Protein AF-A0A1M6ZRS6-F1 (afdb_monomer)

Nearest PDB structures (foldseek):
  4igg-assembly1_B  TM=8.264E-01  e=5.354E+00  Homo sapiens
  7yxa-assembly2_B  TM=7.816E-01  e=6.837E+00  Homo sapiens
  6wh4-assembly3_C  TM=7.179E-01  e=5.354E+00  Homo sapiens
  6wgt-assembly3_C  TM=7.174E-01  e=5.354E+00  Homo sapiens

Solvent-accessible surface area (backbone atoms only — not comparable to full-a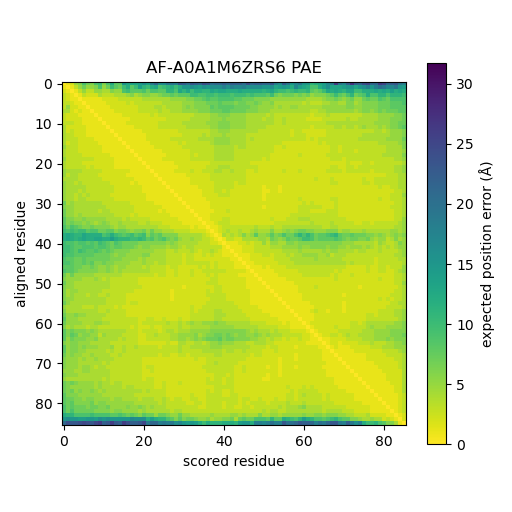tom values): 4713 Å² total; per-residue (Å²): 129,68,90,45,74,68,50,49,52,50,51,57,51,48,52,54,52,48,54,56,24,48,54,54,46,50,53,51,49,51,46,54,47,50,49,72,66,42,91,46,45,66,62,27,57,68,48,44,64,57,43,52,53,51,37,5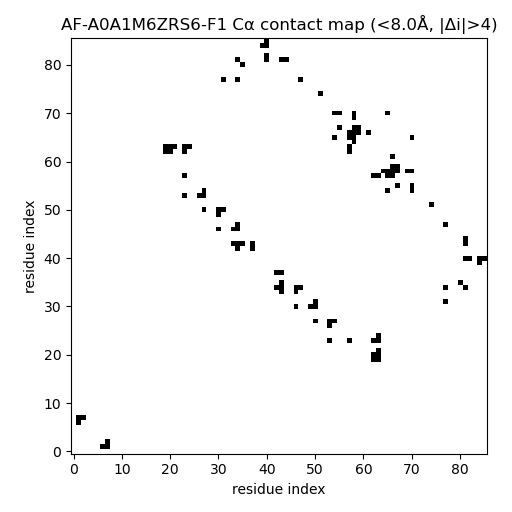0,59,27,20,79,67,55,34,66,80,28,38,64,68,55,33,52,52,53,51,55,52,53,51,51,54,49,69,69,44,119

Secondary structure (DSSP, 8-state):
--SSHHHHHHHHHHHHHHHHHHHHHHHHHHHHHHHHH-SSHHHHHHHHHHHHHHHHHHHHTT-TT--HHHHHHHHHHHHHHHHH--

Structure (mmCIF, N/CA/C/O backbone):
data_AF-A0A1M6ZRS6-F1
#
_entry.id   AF-A0A1M6ZRS6-F1
#
loop_
_atom_site.group_PDB
_atom_site.id
_atom_site.type_symbol
_atom_site.label_atom_id
_atom_site.label_alt_id
_atom_site.label_comp_id
_atom_site.label_asym_id
_atom_site.label_entity_id
_atom_site.label_seq_id
_atom_site.pdbx_PDB_ins_code
_atom_site.Cartn_x
_atom_site.Cartn_y
_atom_site.Cartn_z
_atom_site.occupancy
_atom_site.B_iso_or_equiv
_atom_site.auth_seq_id
_atom_site.auth_comp_id
_atom_site.auth_asym_id
_atom_site.auth_atom_id
_atom_site.pdbx_PDB_model_num
ATOM 1 N N . MET A 1 1 ? 11.893 -17.614 -26.529 1.00 73.50 1 MET A N 1
ATOM 2 C CA . MET A 1 1 ? 13.039 -16.716 -26.241 1.00 73.50 1 MET A CA 1
ATOM 3 C C . MET A 1 1 ? 12.828 -15.384 -26.954 1.00 73.50 1 MET A C 1
ATOM 5 O O . MET A 1 1 ? 12.234 -15.405 -28.024 1.00 73.50 1 MET A O 1
ATOM 9 N N . PRO A 1 2 ? 13.263 -14.237 -26.399 1.00 84.69 2 PRO A N 1
ATOM 10 C CA . PRO A 1 2 ? 13.138 -12.945 -27.075 1.00 84.69 2 PRO A CA 1
ATOM 11 C C . PRO A 1 2 ? 13.916 -12.946 -28.392 1.00 84.69 2 PRO A C 1
ATOM 13 O O . PRO A 1 2 ? 15.118 -13.188 -28.376 1.00 84.69 2 PRO A O 1
ATOM 16 N N . GLN A 1 3 ? 13.252 -12.643 -29.506 1.00 90.62 3 GLN A N 1
ATOM 17 C CA . GLN A 1 3 ? 13.903 -12.560 -30.821 1.00 90.62 3 GLN A CA 1
ATOM 18 C C . GLN A 1 3 ? 14.597 -11.208 -31.059 1.00 90.62 3 GLN A C 1
ATOM 20 O O . GLN A 1 3 ? 15.560 -11.136 -31.814 1.00 90.62 3 GLN A O 1
ATOM 25 N N . HIS A 1 4 ? 14.188 -10.145 -30.354 1.00 94.94 4 HIS A N 1
ATOM 26 C CA . HIS A 1 4 ? 14.795 -8.813 -30.463 1.00 94.94 4 HIS A CA 1
ATOM 27 C C . HIS A 1 4 ? 15.498 -8.359 -29.175 1.00 94.94 4 HIS A C 1
ATOM 29 O O . HIS A 1 4 ? 15.084 -8.676 -28.053 1.00 94.94 4 HIS A O 1
ATOM 35 N N . LYS A 1 5 ? 16.536 -7.521 -29.333 1.00 94.69 5 LYS A N 1
ATOM 36 C CA . LYS A 1 5 ? 17.296 -6.909 -28.222 1.00 94.69 5 LYS A CA 1
ATOM 37 C C . LYS A 1 5 ? 16.396 -6.092 -27.282 1.00 94.69 5 LYS A C 1
ATOM 39 O O . LYS A 1 5 ? 16.557 -6.153 -26.062 1.00 94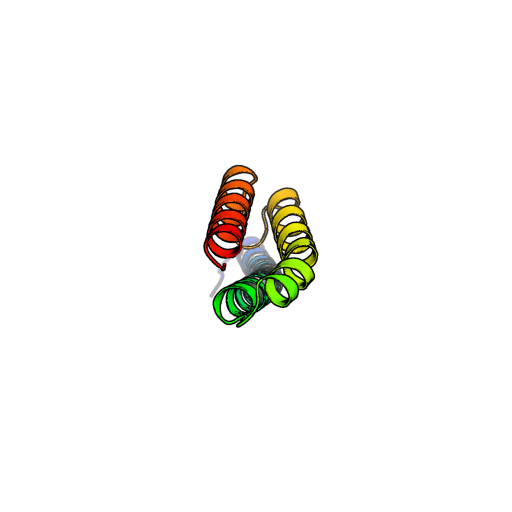.69 5 LYS A O 1
ATOM 44 N N . SER A 1 6 ? 15.415 -5.373 -27.833 1.00 95.00 6 SER A N 1
ATOM 45 C CA . SER A 1 6 ? 14.420 -4.610 -27.066 1.00 95.00 6 SER A CA 1
ATOM 46 C C . SER A 1 6 ? 13.564 -5.517 -26.175 1.00 95.00 6 SER A C 1
ATOM 48 O O . SER A 1 6 ? 13.376 -5.216 -24.997 1.00 95.00 6 SER A O 1
ATOM 50 N N . CYS A 1 7 ? 13.121 -6.666 -26.691 1.00 95.31 7 CYS A N 1
ATOM 51 C CA . CYS A 1 7 ? 12.357 -7.660 -25.938 1.00 95.31 7 CYS A CA 1
ATOM 52 C C . CYS A 1 7 ? 13.181 -8.246 -24.780 1.00 95.31 7 CYS A C 1
ATOM 54 O O . CYS A 1 7 ? 12.684 -8.318 -23.656 1.00 95.31 7 CYS A O 1
ATOM 56 N N . LYS A 1 8 ? 14.462 -8.581 -25.008 1.00 95.44 8 LYS A N 1
ATOM 57 C CA . LYS A 1 8 ? 15.370 -9.039 -23.936 1.00 95.44 8 LYS A CA 1
ATOM 58 C C . LYS A 1 8 ? 15.501 -7.990 -22.825 1.00 95.44 8 LYS A C 1
ATOM 60 O O . LYS A 1 8 ? 15.407 -8.326 -21.647 1.00 95.44 8 LYS A O 1
ATOM 65 N N . LYS A 1 9 ? 15.644 -6.708 -23.185 1.00 95.62 9 LYS A N 1
ATOM 66 C CA . LYS A 1 9 ? 15.682 -5.597 -22.217 1.00 95.62 9 LYS A CA 1
ATOM 67 C C . LYS A 1 9 ? 14.378 -5.480 -21.419 1.00 95.62 9 LYS A C 1
ATOM 69 O O . LYS A 1 9 ? 14.432 -5.270 -20.208 1.00 95.62 9 LYS A O 1
ATOM 74 N N . ARG A 1 10 ? 13.216 -5.625 -22.069 1.00 96.50 10 ARG A N 1
ATOM 75 C CA . ARG A 1 10 ? 11.905 -5.581 -21.399 1.00 96.50 10 ARG A CA 1
ATOM 76 C C . ARG A 1 10 ? 11.746 -6.695 -20.364 1.00 96.50 10 ARG A C 1
ATOM 78 O O . ARG A 1 10 ? 11.257 -6.397 -19.280 1.00 96.50 10 ARG A O 1
ATOM 85 N N . LEU A 1 11 ? 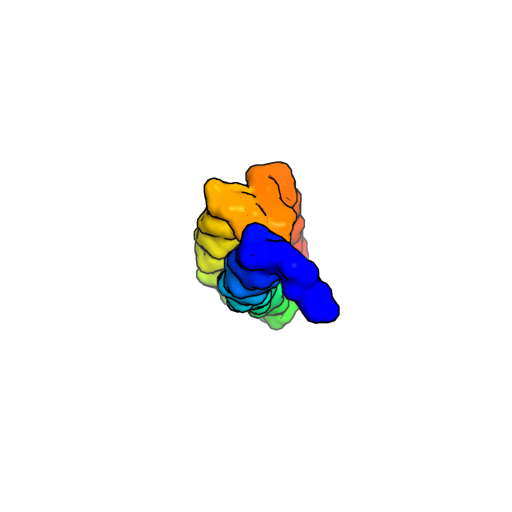12.211 -7.917 -20.645 1.00 95.12 11 LEU A N 1
ATOM 86 C CA . LEU A 1 11 ? 12.177 -9.012 -19.663 1.00 95.12 11 LEU A CA 1
ATOM 87 C C . LEU A 1 11 ? 12.988 -8.681 -18.404 1.00 95.12 11 LEU A C 1
ATOM 89 O O . LEU A 1 11 ? 12.452 -8.755 -17.303 1.00 95.12 11 LEU A O 1
ATOM 93 N N . ILE A 1 12 ? 14.225 -8.201 -18.562 1.00 95.00 12 ILE A N 1
ATOM 94 C CA . ILE A 1 12 ? 15.087 -7.821 -17.427 1.00 95.00 12 ILE A CA 1
ATOM 95 C C . ILE A 1 12 ? 14.438 -6.706 -16.588 1.00 95.00 12 ILE A C 1
ATOM 97 O O . ILE A 1 12 ? 14.481 -6.720 -15.358 1.00 95.00 12 ILE A O 1
ATOM 101 N N . GLN A 1 13 ? 13.826 -5.712 -17.240 1.00 96.25 13 GLN A N 1
ATOM 102 C CA . GLN A 1 13 ? 13.110 -4.639 -16.542 1.00 96.25 13 GLN A CA 1
ATOM 103 C C . GLN A 1 13 ? 11.874 -5.163 -15.800 1.00 96.25 13 GLN A C 1
ATOM 105 O O . GLN A 1 13 ? 11.639 -4.769 -14.656 1.00 96.25 13 GLN A O 1
ATOM 110 N N . ALA A 1 14 ? 11.108 -6.055 -16.430 1.00 96.12 14 ALA A N 1
ATOM 111 C CA . ALA A 1 14 ? 9.924 -6.660 -15.838 1.00 96.12 14 ALA A CA 1
ATOM 112 C C . ALA A 1 14 ? 10.279 -7.504 -14.608 1.00 96.12 14 ALA A C 1
ATOM 114 O O . ALA A 1 14 ? 9.619 -7.376 -13.582 1.00 96.12 14 ALA A O 1
ATOM 115 N N . GLU A 1 15 ? 11.351 -8.297 -14.656 1.00 96.75 15 GLU A N 1
ATOM 116 C CA . GLU A 1 15 ? 11.845 -9.071 -13.510 1.00 96.75 15 GLU A CA 1
ATOM 117 C C . GLU A 1 15 ? 12.211 -8.170 -12.325 1.00 96.75 15 GLU A C 1
ATOM 119 O O . GLU A 1 15 ? 11.750 -8.398 -11.203 1.00 96.75 15 GLU A O 1
ATOM 124 N N . LYS A 1 16 ? 12.954 -7.083 -12.576 1.00 96.31 16 LYS A N 1
ATOM 125 C CA . LYS A 1 16 ? 13.306 -6.095 -11.541 1.00 96.31 16 LYS A CA 1
ATOM 126 C C . LYS A 1 16 ? 12.064 -5.439 -10.933 1.00 96.31 16 LYS A C 1
ATOM 128 O O . LYS A 1 16 ? 11.958 -5.332 -9.710 1.00 96.31 16 LYS A O 1
ATOM 133 N N . ALA A 1 17 ? 11.108 -5.029 -11.767 1.00 95.56 17 ALA A N 1
ATOM 134 C CA . ALA A 1 17 ? 9.849 -4.453 -11.304 1.00 95.56 17 ALA A CA 1
ATOM 135 C C . ALA A 1 17 ? 9.016 -5.474 -10.507 1.00 95.56 17 ALA A C 1
ATOM 137 O O . ALA A 1 17 ? 8.451 -5.139 -9.465 1.00 95.56 17 ALA A O 1
ATOM 138 N N . ASN A 1 18 ? 8.979 -6.733 -10.947 1.00 96.81 18 ASN A N 1
ATOM 139 C CA . ASN A 1 18 ? 8.270 -7.817 -10.275 1.00 96.81 18 ASN A CA 1
ATOM 140 C C . ASN A 1 18 ? 8.839 -8.095 -8.883 1.00 96.81 18 ASN A C 1
ATOM 142 O O . ASN A 1 18 ? 8.059 -8.239 -7.941 1.00 96.81 18 ASN A O 1
ATOM 146 N N . ALA A 1 19 ? 10.164 -8.108 -8.727 1.00 96.81 19 ALA A N 1
ATOM 147 C CA . ALA A 1 19 ? 10.811 -8.286 -7.428 1.00 96.81 19 ALA A CA 1
ATOM 148 C C . ALA A 1 19 ? 10.427 -7.170 -6.439 1.00 96.81 19 ALA A C 1
ATOM 150 O O . ALA A 1 19 ? 9.981 -7.450 -5.325 1.00 96.81 19 ALA A O 1
ATOM 151 N N . GLN A 1 20 ? 10.499 -5.905 -6.870 1.00 94.81 20 GLN A N 1
ATOM 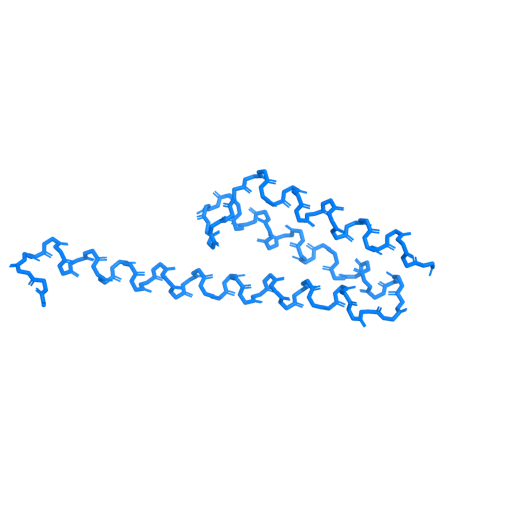152 C CA . GLN A 1 20 ? 10.110 -4.750 -6.047 1.00 94.81 20 GLN A CA 1
ATOM 153 C C . GLN A 1 20 ? 8.615 -4.750 -5.701 1.00 94.81 20 GLN A C 1
ATOM 155 O O . GLN A 1 20 ? 8.217 -4.425 -4.583 1.00 94.81 20 GLN A O 1
ATOM 160 N N . ASN A 1 21 ? 7.762 -5.122 -6.656 1.00 96.25 21 ASN A N 1
ATOM 161 C CA . ASN A 1 21 ? 6.323 -5.215 -6.430 1.00 96.25 21 ASN A CA 1
ATOM 162 C C . ASN A 1 21 ? 5.977 -6.358 -5.472 1.00 96.25 21 ASN A C 1
ATOM 164 O O . ASN A 1 21 ? 5.060 -6.220 -4.664 1.00 96.25 21 ASN A O 1
ATOM 168 N N . ARG A 1 22 ? 6.702 -7.479 -5.542 1.00 96.75 22 ARG A N 1
ATOM 169 C CA . ARG A 1 22 ? 6.513 -8.624 -4.648 1.00 96.75 22 ARG A CA 1
ATOM 170 C C . ARG A 1 22 ? 6.824 -8.252 -3.201 1.00 96.75 22 ARG A C 1
ATOM 172 O O . ARG A 1 22 ? 6.000 -8.540 -2.337 1.00 96.75 22 ARG A O 1
ATOM 179 N N . SER A 1 23 ? 7.947 -7.579 -2.941 1.00 95.69 23 SER A N 1
ATOM 180 C CA . SER A 1 23 ? 8.306 -7.161 -1.580 1.00 95.69 23 SER A CA 1
ATOM 181 C C . SER A 1 23 ? 7.301 -6.158 -1.006 1.00 95.69 23 SER A C 1
ATOM 183 O O . SER A 1 23 ? 6.818 -6.352 0.106 1.00 95.69 23 SER A O 1
ATOM 185 N N . ALA A 1 24 ? 6.886 -5.159 -1.793 1.00 95.12 24 ALA A N 1
ATOM 186 C CA . ALA A 1 24 ? 5.869 -4.193 -1.374 1.00 95.12 24 ALA A CA 1
ATOM 187 C C . ALA A 1 24 ? 4.509 -4.856 -1.077 1.00 95.12 24 ALA A C 1
ATOM 189 O O . ALA A 1 24 ? 3.884 -4.553 -0.063 1.00 95.12 24 ALA A O 1
ATOM 190 N N . ARG A 1 25 ? 4.055 -5.797 -1.924 1.00 95.50 25 ARG A N 1
ATOM 191 C CA . ARG A 1 25 ? 2.820 -6.564 -1.666 1.00 95.50 25 ARG A CA 1
ATOM 192 C C . ARG A 1 25 ? 2.924 -7.392 -0.395 1.00 95.50 25 ARG A C 1
ATOM 194 O O . ARG A 1 25 ? 1.954 -7.446 0.351 1.00 95.50 25 ARG A O 1
ATOM 201 N N . SER A 1 26 ? 4.064 -8.046 -0.182 1.00 96.62 26 SER A N 1
ATOM 202 C CA . SER A 1 26 ? 4.315 -8.850 1.014 1.00 96.62 26 SER A CA 1
ATOM 203 C C . SER A 1 26 ? 4.188 -7.996 2.276 1.00 96.62 26 SER A C 1
ATOM 205 O O . SER A 1 26 ? 3.355 -8.302 3.123 1.00 96.62 26 SER A 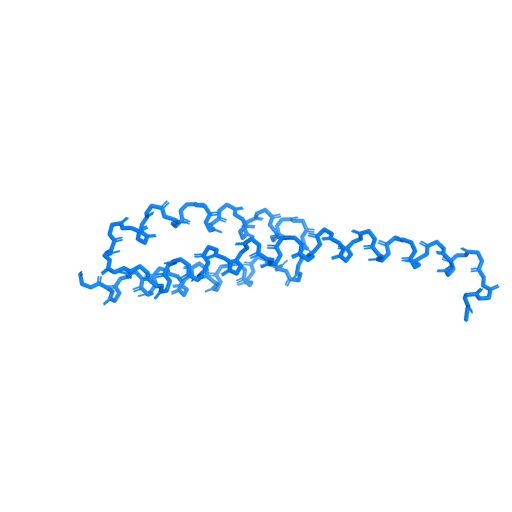O 1
ATOM 207 N N . ALA A 1 27 ? 4.900 -6.864 2.336 1.00 95.88 27 ALA A N 1
ATOM 208 C CA . ALA A 1 27 ? 4.871 -5.955 3.482 1.00 95.88 27 ALA A CA 1
ATOM 209 C C . ALA A 1 27 ? 3.445 -5.483 3.820 1.00 95.88 27 ALA A C 1
ATOM 211 O O . ALA A 1 27 ? 2.987 -5.670 4.946 1.00 95.88 27 ALA A O 1
ATOM 212 N N . ILE A 1 28 ? 2.702 -4.997 2.816 1.00 95.81 28 ILE A N 1
ATOM 213 C CA . ILE A 1 28 ? 1.316 -4.536 3.000 1.00 95.81 28 ILE A CA 1
ATOM 214 C C . ILE A 1 28 ? 0.419 -5.673 3.507 1.00 95.81 28 ILE A C 1
ATOM 216 O O . ILE A 1 28 ? -0.426 -5.463 4.377 1.00 95.81 28 ILE A O 1
ATOM 220 N N . ARG A 1 29 ? 0.578 -6.893 2.974 1.00 95.19 29 ARG A N 1
ATOM 221 C CA . ARG A 1 29 ? -0.208 -8.059 3.414 1.00 95.19 29 ARG A CA 1
ATOM 222 C C . ARG A 1 29 ? 0.114 -8.452 4.852 1.00 95.19 29 ARG A C 1
ATOM 224 O O . ARG A 1 29 ? -0.814 -8.820 5.566 1.00 95.19 29 ARG A O 1
ATOM 231 N N . THR A 1 30 ? 1.372 -8.357 5.270 1.00 96.19 30 THR A N 1
ATOM 232 C CA . THR A 1 30 ? 1.791 -8.636 6.647 1.00 96.19 30 THR A CA 1
ATOM 233 C C . THR A 1 30 ? 1.181 -7.632 7.619 1.00 96.19 30 THR A C 1
ATOM 235 O O . THR A 1 30 ? 0.529 -8.055 8.569 1.00 96.19 30 THR A O 1
ATOM 238 N N . SER A 1 31 ? 1.268 -6.327 7.340 1.00 94.75 31 SER A N 1
ATOM 239 C CA . SER A 1 31 ? 0.643 -5.297 8.186 1.00 94.75 31 SER A CA 1
ATOM 240 C C . SER A 1 31 ? -0.887 -5.435 8.230 1.00 94.75 31 SER A C 1
ATOM 242 O O . SER A 1 31 ? -1.494 -5.345 9.293 1.00 94.75 31 SER A O 1
ATOM 244 N N . LEU A 1 32 ? -1.535 -5.751 7.100 1.00 94.31 32 LEU A N 1
ATOM 245 C CA . LEU A 1 32 ? -2.973 -6.055 7.084 1.00 94.31 32 LEU A CA 1
ATOM 246 C C . LEU A 1 32 ? -3.328 -7.306 7.891 1.00 94.31 32 LEU A C 1
ATOM 248 O O . LEU A 1 32 ? -4.418 -7.369 8.454 1.00 94.31 32 LEU A O 1
ATOM 252 N N . LYS A 1 33 ? -2.461 -8.325 7.900 1.00 93.88 33 LYS A N 1
ATOM 253 C CA . LYS A 1 33 ? -2.665 -9.525 8.713 1.00 93.88 33 LYS A CA 1
ATOM 254 C C . LYS A 1 33 ? -2.577 -9.166 10.193 1.00 93.88 33 LYS A C 1
ATOM 256 O O . LYS A 1 33 ? -3.498 -9.522 10.910 1.00 93.88 33 LYS A O 1
ATOM 261 N N . ALA A 1 34 ? -1.560 -8.404 10.596 1.00 91.88 34 ALA A N 1
ATOM 262 C CA . ALA A 1 34 ? -1.379 -7.959 11.976 1.00 91.88 34 ALA A CA 1
ATOM 263 C C . ALA A 1 34 ? -2.618 -7.225 12.513 1.00 91.88 34 ALA A C 1
ATOM 265 O O . ALA A 1 34 ? -3.136 -7.601 13.555 1.00 91.88 34 ALA A O 1
ATOM 266 N N . ILE A 1 35 ? -3.174 -6.274 11.752 1.00 91.19 35 ILE A N 1
ATOM 267 C CA . ILE A 1 35 ? -4.397 -5.548 12.148 1.00 91.19 35 ILE A CA 1
ATOM 268 C C . ILE A 1 35 ? -5.613 -6.479 12.262 1.00 91.19 35 ILE A C 1
ATOM 270 O O . ILE A 1 35 ? -6.466 -6.271 13.115 1.00 91.19 35 ILE A O 1
ATOM 274 N N . ARG A 1 36 ? -5.718 -7.504 11.407 1.00 89.81 36 ARG A N 1
ATOM 275 C CA . ARG A 1 36 ? -6.837 -8.462 11.447 1.00 89.81 36 ARG A CA 1
ATOM 276 C C . ARG A 1 36 ? -6.728 -9.484 12.573 1.00 89.81 36 ARG A C 1
ATOM 278 O O . ARG A 1 36 ? -7.749 -10.032 12.961 1.00 89.81 36 ARG A O 1
ATOM 285 N N . THR A 1 37 ? -5.514 -9.798 13.015 1.00 91.00 37 THR A N 1
ATOM 286 C CA . THR A 1 37 ? -5.257 -10.787 14.071 1.00 91.00 37 THR A CA 1
ATOM 287 C C . THR A 1 37 ? -5.010 -10.154 15.436 1.00 91.00 37 THR A C 1
ATOM 289 O O . THR A 1 37 ? -4.835 -10.892 16.398 1.00 91.00 37 THR A O 1
ATOM 292 N N . ALA A 1 38 ? -4.939 -8.824 15.520 1.00 88.56 38 ALA A N 1
ATOM 293 C CA . ALA A 1 38 ? -4.769 -8.106 16.776 1.00 88.56 38 ALA A CA 1
ATOM 294 C C . ALA A 1 38 ? -5.939 -8.415 17.721 1.00 88.56 38 ALA A C 1
ATOM 296 O O . ALA A 1 38 ? -7.098 -8.374 17.305 1.00 88.56 38 ALA A O 1
ATOM 297 N N . ALA A 1 39 ? -5.622 -8.733 18.977 1.00 84.38 39 ALA A N 1
ATOM 298 C CA . ALA A 1 39 ? -6.627 -9.053 19.988 1.00 84.38 39 ALA A CA 1
ATOM 299 C C . ALA A 1 39 ? -7.209 -7.783 20.616 1.00 84.38 39 ALA A C 1
ATOM 301 O O . ALA A 1 39 ? -8.375 -7.759 21.002 1.00 84.38 39 ALA A O 1
ATOM 302 N N . THR A 1 40 ? -6.402 -6.722 20.693 1.00 87.69 40 THR A N 1
ATOM 303 C CA . THR A 1 40 ? -6.798 -5.440 21.275 1.00 87.69 40 THR A CA 1
ATOM 304 C C . THR A 1 40 ? -6.759 -4.321 20.242 1.00 87.69 40 THR A C 1
ATOM 306 O O . THR A 1 40 ? -5.966 -4.311 19.293 1.00 87.69 40 THR A O 1
ATOM 309 N N . LYS A 1 41 ? -7.611 -3.319 20.455 1.00 88.44 41 LYS A N 1
ATOM 310 C CA . LYS A 1 41 ? -7.652 -2.111 19.630 1.00 88.44 41 LYS A CA 1
ATOM 311 C C . LYS A 1 41 ? -6.334 -1.337 19.660 1.00 88.44 41 LYS A C 1
ATOM 313 O O . LYS A 1 41 ? -5.914 -0.794 18.639 1.00 88.44 41 LYS A O 1
ATOM 318 N N . GLU A 1 42 ? -5.660 -1.312 20.806 1.00 88.00 42 GLU A N 1
ATOM 319 C CA . GLU A 1 42 ? -4.383 -0.617 20.983 1.00 88.00 42 GLU A CA 1
ATOM 320 C C . GLU A 1 42 ? -3.270 -1.205 20.109 1.00 88.00 42 GLU A C 1
ATOM 322 O O . GLU A 1 42 ? -2.522 -0.462 19.472 1.00 88.00 42 GLU A O 1
ATOM 327 N N . GLU A 1 43 ? -3.177 -2.535 20.030 1.00 87.12 43 GLU A N 1
ATOM 328 C CA . GLU A 1 43 ? -2.222 -3.221 19.153 1.00 87.12 43 GLU A CA 1
ATOM 329 C C . GLU A 1 43 ? -2.478 -2.889 17.682 1.00 87.12 43 GLU A C 1
ATOM 331 O O . GLU A 1 43 ? -1.549 -2.570 16.935 1.00 87.12 43 GLU A O 1
ATOM 336 N N . ALA A 1 44 ? -3.747 -2.888 17.270 1.00 89.25 44 ALA A N 1
ATOM 337 C CA . ALA A 1 44 ? -4.124 -2.553 15.904 1.00 89.25 44 ALA A CA 1
ATOM 338 C C . ALA A 1 44 ? -3.822 -1.082 15.555 1.00 89.25 44 ALA A C 1
ATOM 340 O O . ALA A 1 44 ? -3.397 -0.783 14.435 1.00 89.25 44 ALA A O 1
ATOM 341 N N . LEU A 1 45 ? -3.995 -0.161 16.511 1.00 90.94 45 LEU A N 1
ATOM 342 C CA . LEU A 1 45 ? -3.677 1.260 16.340 1.00 90.94 45 LEU A CA 1
ATOM 343 C C . LEU A 1 45 ? -2.172 1.513 16.183 1.00 90.94 45 LEU A C 1
ATOM 345 O O . LEU A 1 45 ? -1.792 2.385 15.400 1.00 90.94 45 LEU A O 1
ATOM 349 N N . LYS A 1 46 ? -1.314 0.732 16.852 1.00 91.88 46 LYS A N 1
ATOM 350 C CA . LYS A 1 46 ? 0.151 0.837 16.709 1.00 91.88 46 LYS A CA 1
ATOM 351 C C . LYS A 1 46 ? 0.630 0.479 15.296 1.00 91.88 46 LYS A C 1
ATOM 353 O O . LYS A 1 46 ? 1.533 1.130 14.777 1.00 91.88 46 LYS A O 1
ATOM 358 N N . GLU A 1 47 ? 0.003 -0.500 14.641 1.00 92.38 47 GLU A N 1
ATOM 359 C CA . GLU A 1 47 ? 0.354 -0.914 13.268 1.00 92.38 47 GLU A CA 1
ATOM 360 C C . GLU A 1 47 ? -0.276 -0.044 12.165 1.00 92.38 47 GLU A C 1
ATOM 362 O O . GLU A 1 47 ? 0.178 -0.040 11.014 1.00 92.38 47 GLU A O 1
ATOM 367 N N . LEU A 1 48 ? -1.308 0.734 12.489 1.00 92.62 48 LEU A N 1
ATOM 368 C CA . LEU A 1 48 ? -2.011 1.587 11.533 1.00 92.62 48 LEU A CA 1
ATOM 369 C C . LEU A 1 48 ? -1.113 2.603 10.787 1.00 92.62 48 LEU A C 1
ATOM 371 O O . LEU A 1 48 ? -1.198 2.653 9.551 1.00 92.62 48 LEU A O 1
ATOM 375 N N . PRO A 1 49 ? -0.233 3.390 11.449 1.00 94.31 49 PRO A N 1
ATOM 376 C CA . PRO A 1 49 ? 0.635 4.343 10.754 1.00 94.31 49 PRO A CA 1
ATOM 377 C C . PRO A 1 49 ? 1.616 3.647 9.799 1.00 94.31 49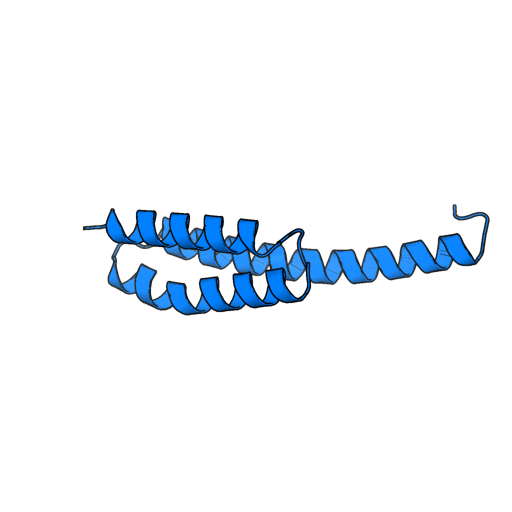 PRO A C 1
ATOM 379 O O . PRO A 1 49 ? 1.881 4.154 8.704 1.00 94.31 49 PRO A O 1
ATOM 382 N N . ASN A 1 50 ? 2.103 2.456 10.163 1.00 95.00 50 ASN A N 1
ATOM 383 C CA . ASN A 1 50 ? 2.966 1.643 9.309 1.00 95.00 50 ASN A CA 1
ATOM 384 C C . ASN A 1 50 ? 2.223 1.219 8.031 1.00 95.00 50 ASN A C 1
ATOM 386 O O . ASN A 1 50 ? 2.695 1.485 6.920 1.00 95.00 50 ASN A O 1
ATOM 390 N N . LEU A 1 51 ? 1.014 0.660 8.171 1.00 95.38 51 LEU A N 1
ATOM 391 C CA . LEU A 1 51 ? 0.178 0.289 7.026 1.00 95.38 51 LEU A CA 1
ATOM 392 C C . LEU A 1 51 ? -0.098 1.492 6.110 1.00 95.38 51 LEU A C 1
ATOM 394 O O . LEU A 1 51 ? 0.001 1.377 4.885 1.00 95.38 51 LEU A O 1
ATOM 398 N N . PHE A 1 52 ? -0.441 2.649 6.680 1.00 95.75 52 PHE A N 1
ATOM 399 C CA . PHE A 1 52 ? -0.767 3.846 5.901 1.00 95.75 52 PHE A CA 1
ATOM 400 C C . PHE A 1 52 ? 0.445 4.344 5.111 1.00 95.75 52 PHE A C 1
ATOM 402 O O . PHE A 1 52 ? 0.326 4.575 3.907 1.00 95.75 52 PHE A O 1
ATOM 409 N N . SER A 1 53 ? 1.622 4.398 5.745 1.00 96.19 53 SER A N 1
ATOM 410 C CA . SER A 1 53 ? 2.879 4.766 5.085 1.00 96.19 53 SER A CA 1
ATOM 411 C C . SER A 1 53 ? 3.196 3.847 3.902 1.00 96.19 53 SER A C 1
ATOM 413 O O . SER A 1 53 ? 3.566 4.314 2.823 1.00 96.19 53 SER A O 1
ATOM 415 N N . GLN A 1 54 ? 3.031 2.531 4.074 1.00 95.75 54 GLN A N 1
ATOM 416 C CA . GLN A 1 54 ? 3.283 1.557 3.011 1.00 95.75 54 GLN A CA 1
ATOM 417 C C . GLN A 1 54 ? 2.314 1.721 1.832 1.00 95.75 54 GLN A C 1
ATOM 419 O O . GLN A 1 54 ? 2.748 1.699 0.676 1.00 95.75 54 GLN A O 1
ATOM 424 N N . LEU A 1 55 ? 1.019 1.914 2.109 1.00 95.69 55 LEU A N 1
ATOM 425 C CA . LEU A 1 55 ? -0.009 2.111 1.083 1.00 95.69 55 LEU A CA 1
ATOM 426 C C . LEU A 1 55 ? 0.227 3.392 0.276 1.00 95.69 55 LEU A C 1
ATOM 428 O O . LEU A 1 55 ? 0.150 3.352 -0.953 1.00 95.69 55 LEU A O 1
ATOM 432 N N . ASP A 1 56 ? 0.569 4.497 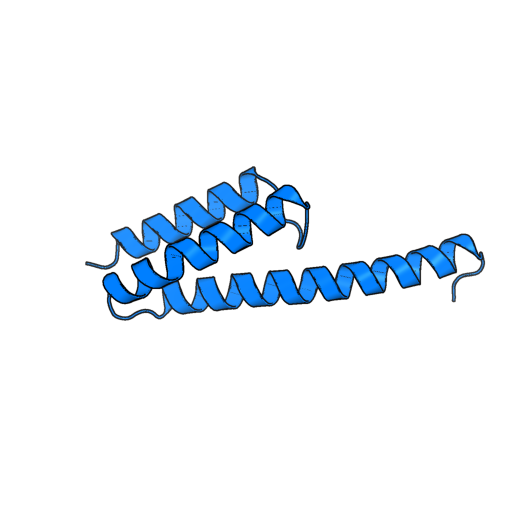0.939 1.00 95.62 56 ASP A N 1
ATOM 433 C CA . ASP A 1 56 ? 0.819 5.774 0.264 1.00 95.62 56 ASP A CA 1
ATOM 434 C C . ASP A 1 56 ? 2.088 5.729 -0.582 1.00 95.62 56 ASP A C 1
ATOM 436 O O . ASP A 1 56 ? 2.075 6.131 -1.745 1.00 95.62 56 ASP A O 1
ATOM 440 N N . LYS A 1 57 ? 3.175 5.153 -0.050 1.00 95.31 57 LYS A N 1
ATOM 441 C CA . LYS A 1 57 ? 4.418 4.949 -0.811 1.00 95.31 57 LYS A CA 1
ATOM 442 C C . LYS A 1 57 ? 4.192 4.061 -2.036 1.00 95.31 57 LYS A C 1
ATOM 444 O O . LYS A 1 57 ? 4.793 4.304 -3.085 1.00 95.31 57 LYS A O 1
ATOM 449 N N . ALA A 1 58 ? 3.353 3.030 -1.915 1.00 95.50 58 ALA A N 1
ATOM 450 C CA . ALA A 1 58 ? 3.006 2.162 -3.033 1.00 95.50 58 ALA A CA 1
ATOM 451 C C . ALA A 1 58 ? 2.157 2.897 -4.079 1.00 95.50 58 ALA A C 1
ATOM 453 O O . ALA A 1 58 ? 2.459 2.796 -5.268 1.00 95.50 58 ALA A O 1
ATOM 454 N N . ALA A 1 59 ? 1.154 3.670 -3.653 1.00 96.31 59 ALA A N 1
ATOM 455 C CA . ALA A 1 59 ? 0.285 4.434 -4.545 1.00 96.31 59 ALA A CA 1
ATOM 456 C C . ALA A 1 59 ? 1.032 5.548 -5.288 1.00 96.31 59 ALA A C 1
ATOM 458 O O . ALA A 1 59 ? 0.899 5.644 -6.504 1.00 96.31 59 ALA A O 1
ATOM 459 N N . ALA A 1 60 ? 1.871 6.322 -4.592 1.00 95.75 60 ALA A N 1
ATOM 460 C CA . ALA A 1 60 ? 2.651 7.411 -5.183 1.00 95.75 60 ALA A CA 1
ATOM 461 C C . ALA A 1 60 ? 3.596 6.931 -6.296 1.00 95.75 60 ALA A C 1
ATOM 463 O O . ALA A 1 60 ? 3.872 7.654 -7.246 1.00 95.75 60 ALA A O 1
ATOM 464 N N . LYS A 1 61 ? 4.095 5.693 -6.191 1.00 93.38 61 LYS A N 1
ATOM 465 C CA . LYS A 1 61 ? 5.001 5.089 -7.179 1.00 93.38 61 LYS A CA 1
ATOM 466 C C . LYS A 1 61 ? 4.292 4.137 -8.147 1.00 93.38 61 LYS A C 1
ATOM 468 O O . LYS A 1 61 ? 4.978 3.444 -8.897 1.00 93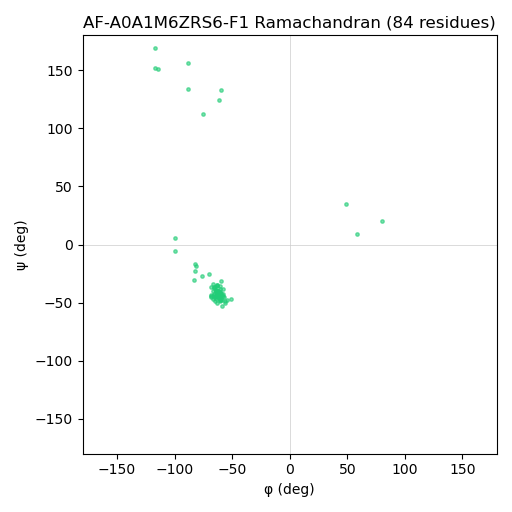.38 61 LYS A O 1
ATOM 473 N N . HIS A 1 62 ? 2.961 4.034 -8.087 1.00 92.44 62 HIS A N 1
ATOM 474 C CA . HIS A 1 62 ? 2.158 3.049 -8.823 1.00 92.44 62 HIS A CA 1
ATOM 475 C C . HIS A 1 62 ? 2.680 1.604 -8.705 1.00 92.44 62 HIS A C 1
ATOM 477 O O . HIS A 1 62 ? 2.611 0.795 -9.633 1.00 92.44 62 HIS A O 1
ATOM 483 N N . ARG A 1 63 ? 3.230 1.261 -7.537 1.00 92.31 63 ARG A N 1
ATOM 484 C CA . ARG A 1 63 ? 3.829 -0.048 -7.265 1.00 92.31 63 ARG A CA 1
ATOM 485 C C . ARG A 1 63 ? 2.796 -1.027 -6.753 1.00 92.31 63 ARG A C 1
ATOM 487 O O . ARG A 1 63 ? 1.762 -0.655 -6.205 1.00 92.31 63 ARG A O 1
ATOM 494 N N . ALA A 1 64 ? 3.084 -2.312 -6.936 1.00 90.06 64 ALA A N 1
ATOM 495 C CA . ALA A 1 64 ? 2.243 -3.420 -6.496 1.00 90.06 64 ALA A CA 1
ATOM 496 C C . ALA A 1 64 ? 0.806 -3.412 -7.068 1.00 90.06 64 ALA A C 1
ATOM 498 O O . ALA A 1 64 ? 0.001 -4.264 -6.688 1.00 90.06 64 ALA A O 1
ATOM 499 N N . GLY A 1 65 ? 0.504 -2.536 -8.034 1.00 90.38 65 GLY A N 1
ATOM 500 C CA . GLY A 1 65 ? -0.844 -2.300 -8.548 1.00 90.38 65 GLY A CA 1
ATOM 501 C C . GLY A 1 65 ? -1.684 -1.374 -7.663 1.00 90.38 65 GLY A C 1
ATOM 502 O O . GLY A 1 65 ? -2.908 -1.427 -7.743 1.00 90.38 65 GLY A O 1
ATOM 503 N N . PHE A 1 66 ? -1.078 -0.564 -6.795 1.00 94.00 66 PHE A N 1
ATOM 504 C CA . PHE A 1 66 ? -1.800 0.436 -6.011 1.00 94.00 66 PHE A CA 1
ATOM 505 C C . PHE A 1 66 ? -1.901 1.761 -6.769 1.00 94.00 66 PHE A C 1
ATOM 507 O O . PHE A 1 66 ? -0.929 2.261 -7.326 1.00 94.00 66 PHE A O 1
ATOM 514 N N . CYS A 1 67 ? -3.102 2.326 -6.767 1.00 94.88 67 CYS A N 1
ATOM 515 C CA . CYS A 1 67 ? -3.397 3.705 -7.141 1.00 94.88 67 CYS A CA 1
ATOM 516 C C . CYS A 1 67 ? -3.963 4.437 -5.915 1.00 94.88 67 CYS A C 1
ATOM 518 O O . CYS A 1 67 ? -4.313 3.783 -4.927 1.00 94.88 67 CYS A O 1
ATOM 520 N N . ALA A 1 68 ? -4.092 5.765 -5.984 1.00 95.19 68 ALA A N 1
ATOM 521 C CA . ALA A 1 68 ? -4.620 6.578 -4.883 1.00 95.19 68 ALA A CA 1
ATOM 522 C C . ALA A 1 68 ? -5.968 6.043 -4.360 1.00 95.19 68 ALA A C 1
ATOM 524 O O . ALA A 1 68 ? -6.117 5.786 -3.166 1.00 95.19 68 ALA A O 1
ATOM 525 N N . ASN A 1 69 ? -6.897 5.730 -5.268 1.00 96.75 69 ASN A N 1
ATOM 526 C CA . ASN A 1 69 ? -8.221 5.200 -4.921 1.00 96.75 69 ASN A CA 1
ATOM 527 C C . ASN A 1 69 ? -8.142 3.840 -4.217 1.00 96.75 69 ASN A C 1
ATOM 529 O O . ASN A 1 69 ? -8.868 3.574 -3.259 1.00 96.75 69 ASN A O 1
ATOM 533 N N . ARG A 1 70 ? -7.236 2.965 -4.671 1.00 96.00 70 ARG A N 1
ATOM 534 C CA . ARG A 1 70 ? -7.036 1.656 -4.046 1.00 96.00 70 ARG A CA 1
ATOM 535 C C . ARG A 1 70 ? -6.432 1.817 -2.654 1.00 96.00 70 ARG A C 1
ATOM 537 O O . ARG A 1 70 ? -6.938 1.202 -1.727 1.00 96.00 70 ARG A O 1
ATOM 544 N N . ALA A 1 71 ? -5.418 2.661 -2.480 1.00 96.25 71 ALA A N 1
ATOM 545 C CA . ALA A 1 71 ? -4.855 2.934 -1.159 1.00 96.25 71 ALA A CA 1
ATOM 546 C C . ALA A 1 71 ? -5.913 3.499 -0.195 1.00 96.25 71 ALA A C 1
ATOM 548 O O . ALA A 1 71 ? -6.080 2.956 0.896 1.00 96.25 71 ALA A O 1
ATOM 549 N N . ALA A 1 72 ? -6.698 4.492 -0.624 1.00 96.81 72 ALA A N 1
ATOM 550 C CA . ALA A 1 72 ? -7.779 5.072 0.175 1.00 96.81 72 ALA A CA 1
ATOM 551 C C . ALA A 1 72 ? -8.830 4.027 0.600 1.00 96.81 72 ALA A C 1
ATOM 553 O O . ALA A 1 72 ? -9.218 3.979 1.766 1.00 96.81 72 ALA A O 1
ATOM 554 N N . ASN A 1 73 ? -9.230 3.126 -0.306 1.00 96.81 73 ASN A N 1
ATOM 555 C CA . ASN A 1 73 ? -10.170 2.043 0.006 1.00 96.81 73 ASN A CA 1
ATOM 556 C C . ASN A 1 73 ? -9.616 1.100 1.091 1.00 96.81 73 ASN A C 1
ATOM 558 O O . ASN A 1 73 ? -10.319 0.759 2.041 1.00 96.81 73 ASN A O 1
ATOM 562 N N . TYR A 1 74 ? -8.339 0.717 0.994 1.00 95.75 74 TYR A N 1
ATOM 563 C CA . TYR A 1 74 ? -7.704 -0.136 2.002 1.00 95.75 74 TYR A CA 1
ATOM 564 C C . TYR A 1 74 ? -7.570 0.565 3.357 1.00 95.75 74 TYR A C 1
ATOM 566 O O . TYR A 1 74 ? -7.843 -0.064 4.377 1.00 95.75 74 TYR A O 1
ATOM 574 N N . LYS A 1 75 ? -7.227 1.859 3.376 1.00 94.88 75 LYS A N 1
ATOM 575 C CA . LYS A 1 75 ? -7.197 2.663 4.607 1.00 94.88 75 LYS A CA 1
ATOM 576 C C . LYS A 1 75 ? -8.567 2.726 5.276 1.00 94.88 75 LYS A C 1
ATOM 578 O O . LYS A 1 75 ? -8.676 2.439 6.464 1.00 94.88 75 LYS A O 1
ATOM 583 N N . ALA A 1 76 ? -9.615 3.015 4.504 1.00 95.56 76 ALA A N 1
ATOM 584 C CA . ALA A 1 76 ? -10.983 3.060 5.010 1.00 95.56 76 ALA A CA 1
ATOM 585 C C . ALA A 1 76 ? -11.424 1.704 5.583 1.00 95.56 76 ALA A C 1
ATOM 587 O O . ALA A 1 76 ? -12.044 1.648 6.642 1.00 95.56 76 ALA A O 1
ATOM 588 N N . LYS A 1 77 ? -11.077 0.593 4.920 1.00 94.00 77 LYS A N 1
ATOM 589 C CA . LYS A 1 77 ? -11.368 -0.759 5.422 1.00 94.00 77 LYS A CA 1
ATOM 590 C C . LYS A 1 77 ? -10.607 -1.085 6.706 1.00 94.00 77 LYS A C 1
ATOM 592 O O . LYS A 1 77 ? -11.209 -1.639 7.617 1.00 94.00 77 LYS A O 1
ATOM 597 N N . ALA A 1 78 ? -9.323 -0.739 6.790 1.00 93.25 78 ALA A N 1
ATOM 598 C CA . ALA A 1 78 ? -8.527 -0.952 7.997 1.00 93.25 78 ALA A CA 1
ATOM 599 C C . ALA A 1 78 ? -9.098 -0.167 9.189 1.00 93.25 78 ALA A C 1
ATOM 601 O O . ALA A 1 78 ? -9.315 -0.743 10.249 1.00 93.25 78 ALA A O 1
ATOM 602 N N . ALA A 1 79 ? -9.440 1.109 8.985 1.00 91.94 79 ALA A N 1
ATOM 603 C CA . ALA A 1 79 ? -10.075 1.936 10.009 1.00 91.94 79 ALA A CA 1
ATOM 604 C C . ALA A 1 79 ? -11.424 1.362 10.479 1.00 91.94 79 ALA A C 1
ATOM 606 O O . ALA A 1 79 ? -11.688 1.325 11.676 1.00 91.94 79 ALA A O 1
ATOM 607 N N . LYS A 1 80 ? -12.259 0.848 9.562 1.00 91.88 80 LYS A N 1
ATOM 608 C CA . LYS A 1 80 ? -13.529 0.193 9.924 1.00 91.88 80 LYS A CA 1
ATOM 609 C C . LYS A 1 80 ? -13.328 -1.029 10.821 1.00 91.88 80 LYS A C 1
ATOM 611 O O . LYS A 1 80 ? -14.061 -1.171 11.790 1.00 91.88 80 LYS A O 1
ATOM 616 N N . VAL A 1 81 ? -12.339 -1.874 10.519 1.00 90.44 81 VAL A N 1
ATOM 617 C CA . VAL A 1 81 ? -12.021 -3.055 11.343 1.00 90.44 81 VAL A CA 1
ATOM 618 C C . VAL A 1 81 ? -11.589 -2.637 12.750 1.00 90.44 81 VAL A C 1
ATOM 620 O O . VAL A 1 81 ? -12.093 -3.177 13.729 1.00 90.44 81 VAL A O 1
ATOM 623 N N . ILE A 1 82 ? -10.721 -1.630 12.862 1.00 89.75 82 ILE A N 1
ATOM 624 C CA . ILE A 1 82 ? -10.261 -1.117 14.162 1.00 89.75 82 ILE A CA 1
ATOM 625 C C . ILE A 1 82 ? -11.411 -0.510 14.965 1.00 89.75 82 ILE A C 1
ATOM 627 O O . ILE A 1 82 ? -11.492 -0.710 16.169 1.00 89.75 82 ILE A O 1
ATOM 631 N N . ASN A 1 83 ? -12.325 0.203 14.309 1.00 90.00 83 ASN A N 1
ATOM 632 C CA . ASN A 1 83 ? -13.483 0.782 14.985 1.00 90.00 83 ASN A CA 1
ATOM 633 C C . ASN A 1 83 ? -14.505 -0.269 15.436 1.00 90.00 83 ASN A C 1
ATOM 635 O O . ASN A 1 83 ? -15.249 -0.001 16.371 1.00 90.00 83 ASN A O 1
ATOM 639 N N . SER A 1 84 ? -14.553 -1.434 14.780 1.00 88.12 84 SER A N 1
ATOM 640 C CA . SER A 1 84 ? -15.407 -2.556 15.196 1.00 88.12 84 SER A CA 1
ATOM 641 C C . SER A 1 84 ? -14.817 -3.400 16.325 1.00 88.12 84 SER A C 1
ATOM 643 O O . SER A 1 84 ? -15.553 -4.145 16.964 1.00 88.12 84 SER A O 1
ATOM 645 N N . LEU A 1 85 ? -13.507 -3.301 16.561 1.00 80.62 85 LEU A N 1
ATOM 646 C CA . LEU A 1 85 ? -12.866 -3.867 17.742 1.00 80.62 85 LEU A CA 1
ATOM 647 C C . LEU A 1 85 ? -13.212 -2.939 18.917 1.00 80.62 85 LEU A C 1
ATOM 649 O O . LEU A 1 85 ? -12.845 -1.758 18.903 1.00 80.62 85 LEU A O 1
ATOM 653 N N . ALA A 1 86 ? -14.015 -3.463 19.847 1.00 60.94 86 ALA A N 1
ATOM 654 C CA . ALA A 1 86 ? -14.452 -2.766 21.055 1.00 60.94 86 ALA A CA 1
ATOM 655 C C . ALA A 1 86 ? -13.244 -2.346 21.903 1.00 60.94 86 ALA A C 1
ATOM 657 O O . ALA A 1 86 ? -12.352 -3.199 22.115 1.00 60.94 86 ALA A O 1
#

Radius of gyration: 16.86 Å; Cα contacts (8 Å, |Δi|>4): 61; chains: 1; bounding box: 33×24×52 Å

Mean predicted aligned error: 3.77 Å

Foldseek 3Di:
DDPDPVVVVVVVVVVVLVVVLVVLVVQLVVLVVQLVPDLALVSNVVSLVVNLVSLVVCQVVCGNVHHPVNSVVVSVVSVVSSVVGD

pLDDT: mean 92.93, std 5.22, range [60.94, 96.81]

Sequence (86 aa):
MPQHKSCKKRLIQAEKANAQNRSARSAIRTSLKAIRTAATKEEALKELPNLFSQLDKAAAKHRAGFCANRAANYKAKAAKVINSLA